Protein AF-T1BG98-F1 (afdb_monomer_lite)

Secondary structure (DSSP, 8-state):
-HHHHHTHHHHHHHHHHHHHHHHTS-GGG----HHHHHHHHHHHHHHHHHHHHHHHHSHHHHHHHTTBHHHHHHHHIIIIIIIIHHHHHHHHHHHHHHHSS----HHHHHHHHHHHHHHHHHHHHHHHHHHHTTPBTT-SS--

Structure (mmCIF, N/CA/C/O backbone):
data_AF-T1BG98-F1
#
_entry.id   AF-T1BG98-F1
#
loop_
_atom_site.group_PDB
_atom_site.id
_atom_site.type_symbol
_atom_site.label_atom_id
_atom_site.label_alt_id
_atom_site.label_comp_id
_atom_site.label_asym_id
_atom_site.label_entity_id
_atom_site.label_seq_id
_atom_site.pdbx_PDB_ins_code
_atom_site.Cartn_x
_atom_site.Cartn_y
_atom_site.Cartn_z
_atom_site.occupancy
_atom_site.B_iso_or_equiv
_atom_site.auth_seq_id
_atom_site.auth_comp_id
_atom_site.auth_asym_id
_atom_site.auth_atom_id
_atom_site.pdbx_PDB_model_num
ATOM 1 N N . MET A 1 1 ? 10.574 10.796 -18.479 1.00 76.06 1 MET A N 1
ATOM 2 C CA . MET A 1 1 ? 11.339 10.613 -17.226 1.00 76.06 1 MET A CA 1
ATOM 3 C C . MET A 1 1 ? 11.076 11.736 -16.226 1.00 76.06 1 MET A C 1
ATOM 5 O O . MET A 1 1 ? 10.362 11.478 -15.273 1.00 76.06 1 MET A O 1
ATOM 9 N N . ALA A 1 2 ? 11.561 12.970 -16.431 1.00 83.38 2 ALA A N 1
ATOM 10 C CA . ALA A 1 2 ? 11.506 14.032 -15.408 1.00 83.38 2 ALA A CA 1
ATOM 11 C C . ALA A 1 2 ? 10.103 14.315 -14.823 1.00 83.38 2 ALA A C 1
ATOM 13 O O . ALA A 1 2 ? 9.951 14.379 -13.607 1.00 83.38 2 ALA A O 1
ATOM 14 N N . LEU A 1 3 ? 9.071 14.410 -15.669 1.00 89.69 3 LEU A N 1
ATOM 15 C CA . LEU A 1 3 ? 7.693 14.651 -15.216 1.00 89.69 3 LEU A CA 1
ATOM 16 C C . LEU A 1 3 ? 7.127 13.499 -14.368 1.00 89.69 3 LEU A C 1
ATOM 18 O O . LEU A 1 3 ? 6.420 13.750 -13.399 1.00 89.69 3 LEU A O 1
ATOM 22 N N . SER A 1 4 ? 7.468 12.248 -14.686 1.00 89.00 4 SER A N 1
ATOM 23 C CA . SER A 1 4 ? 7.038 11.074 -13.914 1.00 89.00 4 SER A CA 1
ATOM 24 C C . SER A 1 4 ? 7.667 11.065 -12.517 1.00 89.00 4 SER A C 1
ATOM 26 O O . SER A 1 4 ? 6.983 10.795 -11.536 1.00 89.00 4 SER A O 1
ATOM 28 N N . PHE A 1 5 ? 8.948 11.434 -12.408 1.00 91.50 5 PHE A N 1
ATOM 29 C CA . PHE A 1 5 ? 9.628 11.559 -11.114 1.00 91.50 5 PHE A CA 1
ATOM 30 C C . PHE A 1 5 ? 9.133 12.751 -10.292 1.00 91.50 5 PHE A C 1
ATOM 32 O O . PHE A 1 5 ? 9.134 12.681 -9.067 1.00 91.50 5 PHE A O 1
ATOM 39 N N . ALA A 1 6 ? 8.664 13.824 -10.936 1.00 92.12 6 ALA A N 1
ATOM 40 C CA . ALA A 1 6 ? 8.143 14.993 -10.231 1.00 92.12 6 ALA A CA 1
ATOM 41 C C . ALA A 1 6 ? 6.943 14.657 -9.326 1.00 92.12 6 ALA A C 1
ATOM 43 O O . ALA A 1 6 ? 6.782 15.282 -8.282 1.00 92.12 6 ALA A O 1
ATOM 44 N N . VAL A 1 7 ? 6.148 13.635 -9.672 1.00 91.38 7 VAL A N 1
ATOM 45 C CA . VAL A 1 7 ? 4.999 13.168 -8.871 1.00 91.38 7 VAL A CA 1
ATOM 46 C C . VAL A 1 7 ? 5.432 12.562 -7.529 1.00 91.38 7 VAL A C 1
ATOM 48 O O . VAL A 1 7 ? 4.680 12.608 -6.558 1.00 91.38 7 VAL A O 1
ATOM 51 N N . VAL A 1 8 ? 6.665 12.061 -7.423 1.00 91.25 8 VAL A N 1
ATOM 52 C CA . VAL A 1 8 ? 7.181 11.439 -6.193 1.00 91.25 8 VAL A CA 1
ATOM 53 C C . VAL A 1 8 ? 7.242 12.445 -5.043 1.00 91.25 8 VAL A C 1
ATOM 55 O O . VAL A 1 8 ? 6.962 12.088 -3.903 1.00 91.25 8 VAL A O 1
ATOM 58 N N . VAL A 1 9 ? 7.560 13.711 -5.332 1.00 91.88 9 VAL A N 1
ATOM 59 C CA . VAL A 1 9 ? 7.706 14.766 -4.317 1.00 91.88 9 VAL A CA 1
ATOM 60 C C . VAL A 1 9 ? 6.395 15.034 -3.556 1.00 91.88 9 VAL A C 1
ATOM 62 O O . VAL A 1 9 ? 6.392 14.870 -2.335 1.00 91.88 9 VAL A O 1
ATOM 65 N N . PRO A 1 10 ? 5.265 15.396 -4.202 1.00 93.56 10 PRO A N 1
ATOM 66 C CA . PRO A 1 10 ? 4.004 15.618 -3.490 1.00 93.56 10 PRO A CA 1
ATOM 67 C C . PRO A 1 10 ? 3.468 14.347 -2.815 1.00 93.56 10 PRO A C 1
ATOM 69 O O . PRO A 1 10 ? 2.905 14.423 -1.718 1.00 93.56 10 PRO A O 1
ATOM 72 N N . SER A 1 11 ? 3.678 13.169 -3.413 1.00 91.31 11 SER A N 1
ATOM 73 C CA . SER A 1 11 ? 3.306 11.897 -2.787 1.00 91.31 11 SER A CA 1
ATOM 74 C C . SER A 1 11 ? 4.094 11.647 -1.499 1.00 91.31 11 SER A C 1
ATOM 76 O O . SER A 1 11 ? 3.497 11.323 -0.473 1.00 91.31 11 SER A O 1
ATOM 78 N N . ALA A 1 12 ? 5.412 11.865 -1.515 1.00 91.12 12 ALA A N 1
ATOM 79 C CA . ALA A 1 12 ? 6.260 11.728 -0.336 1.00 91.12 12 ALA A CA 1
ATOM 80 C C . ALA A 1 12 ? 5.856 12.713 0.767 1.00 91.12 12 ALA A C 1
ATOM 82 O O . ALA A 1 12 ? 5.718 12.305 1.918 1.00 91.12 12 ALA A O 1
ATOM 83 N N . ILE A 1 13 ? 5.593 13.980 0.420 1.00 94.50 13 ILE A N 1
ATOM 84 C CA . ILE A 1 13 ? 5.103 14.984 1.378 1.00 94.50 13 ILE A CA 1
ATOM 85 C C . ILE A 1 13 ? 3.838 14.477 2.075 1.00 94.50 13 ILE A C 1
ATOM 87 O O . ILE A 1 13 ? 3.774 14.497 3.298 1.00 94.50 13 ILE A O 1
ATOM 91 N N . THR A 1 14 ? 2.873 13.946 1.320 1.00 91.44 14 THR A N 1
ATOM 92 C CA . THR A 1 14 ? 1.622 13.412 1.882 1.00 91.44 14 THR A CA 1
ATOM 93 C C . THR A 1 14 ? 1.878 12.263 2.864 1.00 91.44 14 THR A C 1
ATOM 95 O O . THR A 1 14 ? 1.337 12.260 3.971 1.00 91.44 14 THR A O 1
ATOM 98 N N . VAL A 1 15 ? 2.738 11.308 2.495 1.00 91.31 15 VAL A N 1
ATOM 99 C CA . VAL A 1 15 ? 3.107 10.171 3.356 1.00 91.31 15 VAL A CA 1
ATOM 100 C C . VAL A 1 15 ? 3.793 10.647 4.640 1.00 91.31 15 VAL A C 1
ATOM 102 O O . VAL A 1 15 ? 3.426 10.208 5.732 1.00 91.31 15 VAL A O 1
ATOM 105 N N . PHE A 1 16 ? 4.748 11.575 4.540 1.00 91.56 16 PHE A N 1
ATOM 106 C CA . PHE A 1 16 ? 5.448 12.115 5.706 1.00 91.56 16 PHE A CA 1
ATOM 107 C C . PHE A 1 16 ? 4.536 12.956 6.599 1.00 91.56 16 PHE A C 1
ATOM 109 O O . PHE A 1 16 ? 4.631 12.849 7.821 1.00 91.56 16 PHE A O 1
ATOM 116 N N . SER A 1 17 ? 3.629 13.748 6.026 1.00 92.62 17 SER A N 1
ATOM 117 C CA . SER A 1 17 ? 2.626 14.498 6.785 1.00 92.62 17 SER A CA 1
ATOM 118 C C . SER A 1 17 ? 1.744 13.567 7.616 1.00 92.62 17 SER A C 1
ATOM 120 O O . SER A 1 17 ? 1.612 13.780 8.819 1.00 92.62 17 SER A O 1
ATOM 122 N N . LEU A 1 18 ? 1.219 12.495 7.014 1.00 89.31 18 LEU A N 1
ATOM 123 C CA . LEU A 1 18 ? 0.409 11.498 7.722 1.00 89.31 18 LEU A CA 1
ATOM 124 C C . LEU A 1 18 ? 1.206 10.776 8.816 1.00 89.31 18 LEU A C 1
ATOM 126 O O . LEU A 1 18 ? 0.711 10.590 9.928 1.00 89.31 18 LEU A O 1
ATOM 130 N N . TRP A 1 19 ? 2.461 10.416 8.539 1.00 88.44 19 TRP A N 1
ATOM 131 C CA . TRP A 1 19 ? 3.335 9.810 9.542 1.00 88.44 19 TRP A CA 1
ATOM 132 C C . TRP A 1 19 ? 3.598 10.743 10.730 1.00 88.44 19 TRP A C 1
ATOM 134 O O . TRP A 1 19 ? 3.534 10.308 11.880 1.00 88.44 19 TRP A O 1
ATOM 144 N N . MET A 1 20 ? 3.846 12.032 10.478 1.00 89.94 20 MET A N 1
ATOM 145 C CA . MET A 1 20 ? 4.039 13.026 11.537 1.00 89.94 20 MET A CA 1
ATOM 146 C C . MET A 1 20 ? 2.793 13.187 12.411 1.00 89.94 20 MET A C 1
ATOM 148 O O . MET A 1 20 ? 2.933 13.302 13.628 1.00 89.94 20 MET A O 1
ATOM 152 N N . THR A 1 21 ? 1.591 13.132 11.829 1.00 87.69 21 THR A N 1
ATOM 153 C CA . THR A 1 21 ? 0.334 13.140 12.595 1.00 87.69 21 THR A CA 1
ATOM 154 C C . THR A 1 21 ? 0.244 11.948 13.549 1.00 87.69 21 THR A C 1
ATOM 156 O O . THR A 1 21 ? -0.170 12.108 14.694 1.00 87.69 21 THR A O 1
ATOM 159 N N . LEU A 1 22 ? 0.674 10.762 13.110 1.00 85.81 22 LEU A N 1
ATOM 160 C CA . LEU A 1 22 ? 0.625 9.541 13.918 1.00 85.81 22 LEU A CA 1
ATOM 161 C C . LEU A 1 22 ? 1.729 9.472 14.984 1.00 85.81 22 LEU A C 1
ATOM 163 O O . LEU A 1 22 ? 1.496 8.947 16.069 1.00 85.81 22 LEU A O 1
ATOM 167 N N . LYS A 1 23 ? 2.919 10.023 14.713 1.00 84.38 23 LYS A N 1
ATOM 168 C CA . LYS A 1 23 ? 4.094 9.948 15.605 1.00 84.38 23 LYS A CA 1
ATOM 169 C C . LYS A 1 23 ? 3.852 10.550 16.997 1.00 84.38 23 LYS A C 1
ATOM 171 O O . LYS A 1 23 ? 4.491 10.132 17.959 1.00 84.38 23 LYS A O 1
ATOM 176 N N . GLY A 1 24 ? 2.960 11.534 17.104 1.00 78.94 24 GLY A N 1
ATOM 177 C CA . GLY A 1 24 ? 2.610 12.186 18.369 1.00 78.94 24 GLY A CA 1
ATOM 178 C C . GLY A 1 24 ? 1.537 11.465 19.188 1.00 78.94 24 GLY A C 1
ATOM 179 O O . GLY A 1 24 ? 1.286 11.870 20.321 1.00 78.94 24 GLY A O 1
ATOM 180 N N . VAL A 1 25 ? 0.895 10.424 18.645 1.00 83.38 25 VAL A N 1
ATOM 181 C CA . VAL A 1 25 ? -0.208 9.726 19.317 1.00 83.38 25 VAL A CA 1
ATOM 182 C C . VAL A 1 25 ? 0.359 8.708 20.316 1.00 83.38 25 VAL A C 1
ATOM 184 O O . VAL A 1 25 ? 1.065 7.781 19.914 1.00 83.38 25 VAL A O 1
ATOM 187 N N . PRO A 1 26 ? 0.059 8.825 21.624 1.00 81.44 26 PRO A N 1
ATOM 188 C CA . PRO A 1 26 ? 0.454 7.826 22.608 1.00 81.44 26 PRO A CA 1
ATOM 189 C C . PRO A 1 26 ? -0.124 6.452 22.252 1.00 81.44 26 PRO A C 1
ATOM 191 O O . PRO A 1 26 ? -1.324 6.330 22.017 1.00 81.44 26 PRO A O 1
ATOM 194 N N . ALA A 1 27 ? 0.687 5.392 22.316 1.00 76.75 27 ALA A N 1
ATOM 195 C CA . ALA A 1 27 ? 0.253 4.031 21.969 1.00 76.75 27 ALA A CA 1
ATOM 196 C C . ALA A 1 27 ? -0.979 3.549 22.763 1.00 76.75 27 ALA A C 1
ATOM 198 O O . ALA A 1 27 ? -1.772 2.759 22.265 1.00 76.75 27 ALA A O 1
ATOM 199 N N . ARG A 1 28 ? -1.180 4.065 23.984 1.00 75.75 28 ARG A N 1
ATOM 200 C CA . ARG A 1 28 ? -2.354 3.777 24.827 1.00 75.75 28 ARG A CA 1
ATOM 201 C C . ARG A 1 28 ? -3.667 4.344 24.263 1.00 75.75 28 ARG A C 1
ATOM 203 O O . ARG A 1 28 ? -4.726 3.835 24.602 1.00 75.75 28 ARG A O 1
ATOM 210 N N . GLN A 1 29 ? -3.605 5.400 23.454 1.00 79.56 29 GLN A N 1
ATOM 211 C CA . GLN A 1 29 ? -4.771 6.022 22.814 1.00 79.56 29 GLN A CA 1
ATOM 212 C C . GLN A 1 29 ? -5.103 5.384 21.457 1.00 79.56 29 GLN A C 1
ATOM 214 O O . GLN A 1 29 ? -6.112 5.732 20.851 1.00 79.56 29 GLN A O 1
ATOM 219 N N . TRP A 1 30 ? -4.264 4.465 20.968 1.00 83.75 30 TRP A N 1
ATOM 220 C CA . TRP A 1 30 ? -4.485 3.794 19.697 1.00 83.75 30 TRP A CA 1
ATOM 221 C C . TRP A 1 30 ? -5.366 2.557 19.871 1.00 83.75 30 TRP A C 1
ATOM 223 O O . TRP A 1 30 ? -4.976 1.573 20.502 1.00 83.75 30 TRP A O 1
ATOM 233 N N . GLU A 1 31 ? -6.549 2.585 19.267 1.00 85.94 31 GLU A N 1
ATOM 234 C CA . GLU A 1 31 ? -7.458 1.444 19.258 1.00 85.94 31 GLU A CA 1
ATOM 235 C C . GLU A 1 31 ? -7.242 0.577 18.018 1.00 85.94 31 GLU A C 1
ATOM 237 O O . GLU A 1 31 ? -7.539 0.983 16.895 1.00 85.94 31 GLU A O 1
ATOM 242 N N . TRP A 1 32 ? -6.796 -0.664 18.228 1.00 88.50 32 TRP A N 1
ATOM 243 C CA . TRP A 1 32 ? -6.635 -1.665 17.168 1.00 88.50 32 TRP A CA 1
ATOM 244 C C . TRP A 1 32 ? -7.977 -2.279 16.743 1.00 88.50 32 TRP A C 1
ATOM 246 O O . TRP A 1 32 ? -8.292 -3.442 17.021 1.00 88.50 32 TRP A O 1
ATOM 256 N N . ASN A 1 33 ? -8.782 -1.469 16.061 1.00 90.12 33 ASN A N 1
ATOM 257 C CA . ASN A 1 33 ? -10.025 -1.868 15.409 1.00 90.12 33 ASN A CA 1
ATOM 258 C C . ASN A 1 33 ? -9.816 -2.109 13.897 1.00 90.12 33 ASN A C 1
ATOM 260 O O . ASN A 1 33 ? -8.747 -1.839 13.348 1.00 90.12 33 ASN A O 1
ATOM 264 N N . ALA A 1 34 ? -10.837 -2.619 13.206 1.00 92.00 34 ALA A N 1
ATOM 265 C CA . ALA A 1 34 ? -10.751 -2.933 11.776 1.00 92.00 34 ALA A CA 1
ATOM 266 C C . ALA A 1 34 ? -10.338 -1.729 10.913 1.00 92.00 34 ALA A C 1
ATOM 268 O O . ALA A 1 34 ? -9.492 -1.875 10.034 1.00 92.00 34 ALA A O 1
ATOM 269 N N . ALA A 1 35 ? -10.876 -0.538 11.195 1.00 93.50 35 ALA A N 1
ATOM 270 C CA . ALA A 1 35 ? -10.537 0.674 10.456 1.00 93.50 35 ALA A CA 1
ATOM 271 C C . ALA A 1 35 ? -9.047 1.021 10.593 1.00 93.50 35 ALA A C 1
ATOM 273 O O . ALA A 1 35 ? -8.377 1.247 9.589 1.00 93.50 35 ALA A O 1
ATOM 274 N N . SER A 1 36 ? -8.507 0.980 11.816 1.00 92.88 36 SER A N 1
ATOM 275 C CA . SER A 1 36 ? -7.083 1.238 12.068 1.00 92.88 36 SER A CA 1
ATOM 276 C C . SER A 1 36 ? -6.166 0.216 11.380 1.00 92.88 36 SER A C 1
ATOM 278 O O . SER A 1 36 ? -5.154 0.593 10.795 1.00 92.88 36 SER A O 1
ATOM 280 N N . LEU A 1 37 ? -6.542 -1.070 11.378 1.00 95.00 37 LEU A N 1
ATOM 281 C CA . LEU A 1 37 ? -5.778 -2.139 10.732 1.00 95.00 37 LEU A CA 1
ATOM 282 C C . LEU A 1 37 ? -5.709 -1.941 9.214 1.00 95.00 37 LEU A C 1
ATOM 284 O O . LEU A 1 37 ? -4.626 -1.970 8.630 1.00 95.00 37 LEU A O 1
ATOM 288 N N . PHE A 1 38 ? -6.851 -1.678 8.577 1.00 96.44 38 PHE A N 1
ATOM 289 C CA . PHE A 1 38 ? -6.905 -1.395 7.144 1.00 96.44 38 PHE A CA 1
ATOM 290 C C . PHE A 1 38 ? -6.217 -0.074 6.773 1.00 96.44 38 PHE A C 1
ATOM 292 O O . PHE A 1 38 ? -5.605 0.005 5.709 1.00 96.44 38 PHE A O 1
ATOM 299 N N . ALA A 1 39 ? -6.248 0.938 7.646 1.00 94.81 39 ALA A N 1
ATOM 300 C CA . ALA A 1 39 ? -5.527 2.192 7.434 1.00 94.81 39 ALA A CA 1
ATOM 301 C C . ALA A 1 39 ? -4.005 1.980 7.449 1.00 94.81 39 ALA A C 1
ATOM 303 O O . ALA A 1 39 ? -3.303 2.508 6.589 1.00 94.81 39 ALA A O 1
ATOM 304 N N . VAL A 1 40 ? -3.492 1.163 8.375 1.00 94.06 40 VAL A N 1
ATOM 305 C CA . VAL A 1 40 ? -2.064 0.807 8.419 1.00 94.06 40 VAL A CA 1
ATOM 306 C C . VAL A 1 40 ? -1.662 -0.014 7.193 1.00 94.06 40 VAL A C 1
ATOM 308 O O . VAL A 1 40 ? -0.616 0.254 6.603 1.00 94.06 40 VAL A O 1
ATOM 311 N N . LEU A 1 41 ? -2.498 -0.966 6.764 1.00 95.75 41 LEU A N 1
ATOM 312 C CA . LEU A 1 41 ? -2.263 -1.719 5.527 1.00 95.75 41 LEU A CA 1
ATOM 313 C C . LEU A 1 41 ? -2.223 -0.795 4.304 1.00 95.75 41 LEU A C 1
ATOM 315 O O . LEU A 1 41 ? -1.285 -0.890 3.518 1.00 95.75 41 LEU A O 1
ATOM 319 N N . SER A 1 42 ? -3.182 0.132 4.197 1.00 96.06 42 SER A N 1
ATOM 320 C CA . SER A 1 42 ? -3.226 1.177 3.164 1.00 96.06 42 SER A CA 1
ATOM 321 C C . SER A 1 42 ? -1.945 1.995 3.129 1.00 96.06 42 SER A C 1
ATOM 323 O O . SER A 1 42 ? -1.320 2.147 2.079 1.00 96.06 42 SER A O 1
ATOM 325 N N . PHE A 1 43 ? -1.505 2.458 4.297 1.00 94.75 43 PHE A N 1
ATOM 326 C CA . PHE A 1 43 ? -0.289 3.242 4.429 1.00 94.75 43 PHE A CA 1
ATOM 327 C C . PHE A 1 43 ? 0.952 2.456 3.980 1.00 94.75 43 PHE A C 1
ATOM 329 O O . PHE A 1 43 ? 1.755 2.961 3.196 1.00 94.75 43 PHE A O 1
ATOM 336 N N . GLY A 1 44 ? 1.076 1.193 4.399 1.00 93.00 44 GLY A N 1
ATOM 337 C CA . GLY A 1 44 ? 2.148 0.301 3.952 1.00 93.00 44 GLY A CA 1
ATOM 338 C C . GLY A 1 44 ? 2.113 0.024 2.445 1.00 93.00 44 GLY A C 1
ATOM 339 O O . GLY A 1 44 ? 3.150 0.084 1.786 1.00 93.00 44 GLY A O 1
ATOM 340 N N . GLY A 1 45 ? 0.926 -0.217 1.881 1.00 94.06 45 GLY A N 1
ATOM 341 C CA . GLY A 1 45 ? 0.728 -0.453 0.450 1.00 94.06 45 GLY A CA 1
ATOM 342 C C . GLY A 1 45 ? 1.106 0.751 -0.413 1.00 94.06 45 GLY A C 1
ATOM 343 O O . GLY A 1 45 ? 1.805 0.593 -1.414 1.00 94.06 45 GLY A O 1
ATOM 344 N N . VAL A 1 46 ? 0.725 1.963 0.006 1.00 93.81 46 VAL A N 1
ATOM 345 C CA . VAL A 1 46 ? 1.103 3.213 -0.675 1.00 93.81 46 VAL A CA 1
ATOM 346 C C . VAL A 1 46 ? 2.611 3.448 -0.617 1.00 93.81 46 VAL A C 1
ATOM 348 O O . VAL A 1 46 ? 3.183 3.893 -1.608 1.00 93.81 46 VAL A O 1
ATOM 351 N N . ILE A 1 47 ? 3.278 3.115 0.491 1.00 93.62 47 ILE A N 1
ATOM 352 C CA . ILE A 1 47 ? 4.742 3.204 0.578 1.00 93.62 47 ILE A CA 1
ATOM 353 C C . ILE A 1 47 ? 5.396 2.197 -0.370 1.00 93.62 47 ILE A C 1
ATOM 355 O O . ILE A 1 47 ? 6.231 2.581 -1.183 1.00 93.62 47 ILE A O 1
ATOM 359 N N . PHE A 1 48 ? 5.009 0.922 -0.312 1.00 91.25 48 PHE A N 1
ATOM 360 C CA . PHE A 1 48 ? 5.621 -0.121 -1.139 1.00 91.25 48 PHE A CA 1
ATOM 361 C C . PHE A 1 48 ? 5.387 0.114 -2.641 1.00 91.25 48 PHE A C 1
ATOM 363 O O . PHE A 1 48 ? 6.319 0.086 -3.450 1.00 91.25 48 PHE A O 1
ATOM 370 N N . GLY A 1 49 ? 4.149 0.429 -3.026 1.00 91.62 49 GLY A N 1
ATOM 371 C CA . GLY A 1 49 ? 3.821 0.818 -4.396 1.00 91.62 49 GLY A CA 1
ATOM 372 C C . GLY A 1 49 ? 4.492 2.135 -4.806 1.00 91.62 49 GLY A C 1
ATOM 373 O O . GLY A 1 49 ? 4.969 2.272 -5.929 1.00 91.62 49 GLY A O 1
ATOM 374 N N . GLY A 1 50 ? 4.600 3.095 -3.887 1.00 91.62 50 GLY A N 1
ATOM 375 C CA . GLY A 1 50 ? 5.250 4.382 -4.125 1.00 91.62 50 GLY A CA 1
ATOM 376 C C . GLY A 1 50 ? 6.754 4.257 -4.367 1.00 91.62 50 GLY A C 1
ATOM 377 O O . GLY A 1 50 ? 7.289 4.977 -5.204 1.00 91.62 50 GLY A O 1
ATOM 378 N N . LEU A 1 51 ? 7.428 3.317 -3.700 1.00 91.38 51 LEU A N 1
ATOM 379 C CA . LEU A 1 51 ? 8.854 3.030 -3.896 1.00 91.38 51 LEU A CA 1
ATOM 380 C C . LEU A 1 51 ? 9.138 2.288 -5.211 1.00 91.38 51 LEU A C 1
ATOM 382 O O . LEU A 1 51 ? 10.168 2.533 -5.836 1.00 91.38 51 LEU A O 1
ATOM 386 N N . SER A 1 52 ? 8.225 1.425 -5.666 1.00 91.38 52 SER A N 1
ATOM 387 C CA . SER A 1 52 ? 8.345 0.753 -6.973 1.00 91.38 52 SER A CA 1
ATOM 388 C C . SER A 1 52 ? 8.024 1.673 -8.161 1.00 91.38 52 SER A C 1
ATOM 390 O O . SER A 1 52 ? 8.497 1.427 -9.268 1.00 91.38 52 SER A O 1
ATOM 392 N N . GLY A 1 53 ? 7.294 2.774 -7.945 1.00 88.50 53 GLY A N 1
ATOM 393 C CA . GLY A 1 53 ? 6.952 3.765 -8.976 1.00 88.50 53 GLY A CA 1
ATOM 394 C C . GLY A 1 53 ? 8.161 4.382 -9.697 1.00 88.50 53 GLY A C 1
ATOM 395 O O . GLY A 1 53 ? 8.227 4.324 -10.924 1.00 88.50 53 GLY A O 1
ATOM 396 N N . PRO A 1 54 ? 9.154 4.941 -8.981 1.00 92.25 54 PRO A N 1
ATOM 397 C CA . PRO A 1 54 ? 10.393 5.425 -9.580 1.00 92.25 54 PRO A CA 1
ATOM 398 C C . PRO A 1 54 ? 11.123 4.363 -10.402 1.00 92.25 54 PRO A C 1
ATOM 400 O O . PRO A 1 54 ? 11.652 4.689 -11.459 1.00 92.25 54 PRO A O 1
ATOM 403 N N . VAL A 1 55 ? 11.121 3.105 -9.948 1.00 92.06 55 VAL A N 1
ATOM 404 C CA . VAL A 1 55 ? 11.773 1.991 -10.650 1.00 92.06 55 VAL A CA 1
ATOM 405 C C . VAL A 1 55 ? 11.133 1.799 -12.025 1.00 92.06 55 VAL A C 1
ATOM 407 O O . VAL A 1 55 ? 11.830 1.896 -13.033 1.00 92.06 55 VAL A O 1
ATOM 410 N N . VAL A 1 56 ? 9.803 1.666 -12.096 1.00 91.38 56 VAL A N 1
ATOM 411 C CA . VAL A 1 56 ? 9.090 1.550 -13.385 1.00 91.38 56 VAL A CA 1
ATOM 412 C C . VAL A 1 56 ? 9.112 2.840 -14.216 1.00 91.38 56 VAL A C 1
ATOM 414 O O . VAL A 1 56 ? 8.935 2.790 -15.426 1.00 91.38 56 VAL A O 1
ATOM 417 N N . ALA A 1 57 ? 9.355 4.004 -13.604 1.00 91.75 57 ALA A N 1
ATOM 418 C CA . ALA A 1 57 ? 9.493 5.276 -14.317 1.00 91.75 57 ALA A CA 1
ATOM 419 C C . ALA A 1 57 ? 10.873 5.467 -14.981 1.00 91.75 57 ALA A C 1
ATOM 421 O O . ALA A 1 57 ? 11.041 6.378 -15.805 1.00 91.75 57 ALA A O 1
ATOM 422 N N . THR A 1 58 ? 11.873 4.648 -14.629 1.00 93.62 58 THR A N 1
ATOM 423 C CA . THR A 1 58 ? 13.184 4.672 -15.290 1.00 93.62 58 THR A CA 1
ATOM 424 C C . THR A 1 58 ? 13.121 3.970 -16.645 1.00 93.62 58 THR A C 1
ATOM 426 O O . THR A 1 58 ? 12.726 2.813 -16.744 1.00 93.62 58 THR A O 1
ATOM 429 N N . VAL A 1 59 ? 13.558 4.658 -17.706 1.00 93.12 59 VAL A N 1
ATOM 430 C CA . VAL A 1 59 ? 13.498 4.128 -19.083 1.00 93.12 59 VAL A CA 1
ATOM 431 C C . VAL A 1 59 ? 14.244 2.798 -19.253 1.00 93.12 59 VAL A C 1
ATOM 433 O O . VAL A 1 59 ? 13.662 1.895 -19.847 1.00 93.12 59 VAL A O 1
ATOM 436 N N . PRO A 1 60 ? 15.481 2.613 -18.744 1.00 91.81 60 PRO A N 1
ATOM 437 C CA . PRO A 1 60 ? 16.182 1.339 -18.912 1.00 91.81 60 PRO A CA 1
ATOM 438 C C . PRO A 1 60 ? 15.438 0.162 -18.273 1.00 91.81 60 PRO A C 1
ATOM 440 O O . PRO A 1 60 ? 15.408 -0.928 -18.837 1.00 91.81 60 PRO A O 1
ATOM 443 N N . TRP A 1 61 ? 14.811 0.392 -17.117 1.00 91.94 61 TRP A N 1
ATOM 444 C CA . TRP A 1 61 ? 14.038 -0.635 -16.432 1.00 91.94 61 TRP A CA 1
ATOM 445 C C . TRP A 1 61 ? 12.730 -0.932 -17.157 1.00 91.94 61 TRP A C 1
ATOM 447 O O . TRP A 1 61 ? 12.407 -2.103 -17.369 1.00 91.94 61 TRP A O 1
ATOM 457 N N . ASP A 1 62 ? 12.011 0.110 -17.588 1.00 93.19 62 ASP A N 1
ATOM 458 C CA . ASP A 1 62 ? 10.768 -0.038 -18.344 1.00 93.19 62 ASP A CA 1
ATOM 459 C C . ASP A 1 62 ? 11.019 -0.842 -19.618 1.00 93.19 62 ASP A C 1
ATOM 461 O O . ASP A 1 62 ? 10.344 -1.832 -19.821 1.00 93.19 62 ASP A O 1
ATOM 465 N N . VAL A 1 63 ? 12.071 -0.569 -20.397 1.00 93.25 63 VAL A N 1
ATOM 466 C CA . VAL A 1 63 ? 12.386 -1.368 -21.603 1.00 93.25 63 VAL A CA 1
ATOM 467 C C . VAL A 1 63 ? 12.485 -2.875 -21.313 1.00 93.25 63 VAL A C 1
ATOM 469 O O . VAL A 1 63 ? 12.040 -3.680 -22.128 1.00 93.25 63 VAL A O 1
ATOM 472 N N . SER A 1 64 ? 13.033 -3.265 -20.159 1.00 90.56 64 SER A N 1
ATOM 473 C CA . SER A 1 64 ? 13.196 -4.678 -19.782 1.00 90.56 64 SER A CA 1
ATOM 474 C C . SER A 1 64 ? 11.954 -5.320 -19.157 1.00 90.56 64 SER A C 1
ATOM 476 O O . SER A 1 64 ? 11.744 -6.522 -19.294 1.00 90.56 64 SER A O 1
ATOM 478 N N . THR A 1 65 ? 11.127 -4.532 -18.468 1.00 93.12 65 THR A N 1
ATOM 479 C CA . THR A 1 65 ? 9.981 -5.026 -17.684 1.00 93.12 65 THR A CA 1
ATOM 480 C C . THR A 1 65 ? 8.635 -4.614 -18.271 1.00 93.12 65 THR A C 1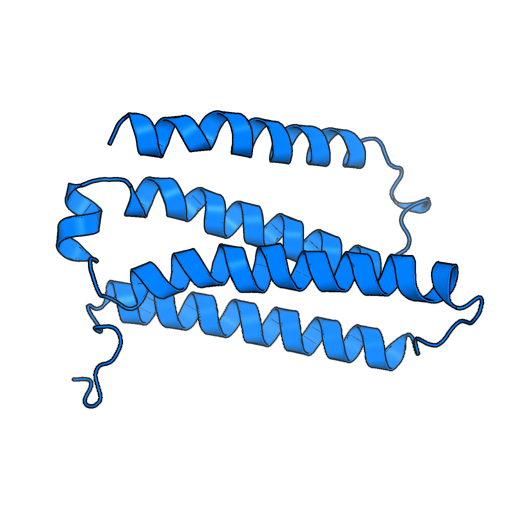
ATOM 482 O O . THR A 1 65 ? 7.578 -4.979 -17.745 1.00 93.12 65 THR A O 1
ATOM 485 N N . HIS A 1 66 ? 8.644 -3.889 -19.391 1.00 93.81 66 HIS A N 1
ATOM 486 C CA . HIS A 1 66 ? 7.434 -3.440 -20.049 1.00 93.81 66 HIS A CA 1
ATOM 487 C C . HIS A 1 66 ? 6.569 -4.642 -20.406 1.00 93.81 66 HIS A C 1
ATOM 489 O O . HIS A 1 66 ? 7.049 -5.660 -20.903 1.00 93.81 66 HIS A O 1
ATOM 495 N N . ASN A 1 67 ? 5.261 -4.513 -20.183 1.00 93.38 67 ASN A N 1
ATOM 496 C CA . ASN A 1 67 ? 4.294 -5.573 -20.471 1.00 93.38 67 ASN A CA 1
ATOM 497 C C . ASN A 1 67 ? 4.519 -6.881 -19.671 1.00 93.38 67 ASN A C 1
ATOM 499 O O . ASN A 1 67 ? 3.834 -7.867 -19.945 1.00 93.38 67 ASN A O 1
ATOM 503 N N . SER A 1 68 ? 5.397 -6.902 -18.662 1.00 94.88 68 SER A N 1
ATOM 504 C CA . SER A 1 68 ? 5.557 -8.042 -17.754 1.00 94.88 68 SER A CA 1
ATOM 505 C C . SER A 1 68 ? 4.621 -7.953 -16.542 1.00 94.88 68 SER A C 1
ATOM 507 O O . SER A 1 68 ? 3.952 -6.936 -16.308 1.00 94.88 68 SER A O 1
ATOM 509 N N . LEU A 1 69 ? 4.558 -9.029 -15.752 1.00 95.25 69 LEU A N 1
ATOM 510 C CA . LEU A 1 69 ? 3.848 -9.035 -14.469 1.00 95.25 69 LEU A CA 1
ATOM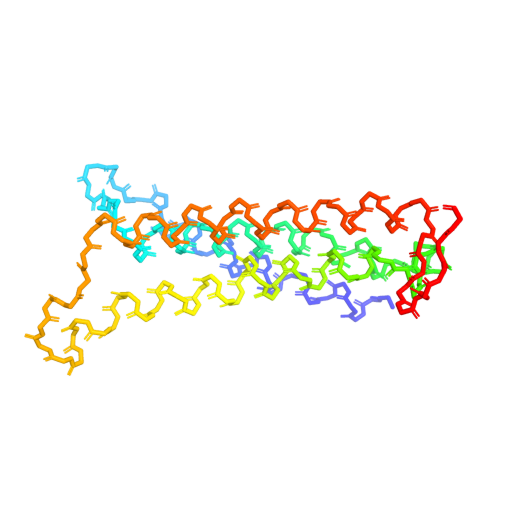 511 C C . LEU A 1 69 ? 4.449 -8.055 -13.443 1.00 95.25 69 LEU A C 1
ATOM 513 O O . LEU A 1 69 ? 3.769 -7.705 -12.483 1.00 95.25 69 LEU A O 1
ATOM 517 N N . PHE A 1 70 ? 5.646 -7.513 -13.684 1.00 94.31 70 PHE A N 1
ATOM 518 C CA . PHE A 1 70 ? 6.280 -6.518 -12.816 1.00 94.31 70 PHE A CA 1
ATOM 519 C C . PHE A 1 70 ? 5.489 -5.203 -12.807 1.00 94.31 70 PHE A C 1
ATOM 521 O O . PHE A 1 70 ? 5.272 -4.581 -11.773 1.00 94.31 70 PHE A O 1
ATOM 528 N N . ILE A 1 71 ? 4.938 -4.802 -13.957 1.00 94.81 71 ILE A N 1
ATOM 529 C CA . ILE A 1 71 ? 4.048 -3.634 -14.014 1.00 94.81 71 ILE A CA 1
ATOM 530 C C . ILE A 1 71 ? 2.752 -3.898 -13.228 1.00 94.81 71 ILE A C 1
ATOM 532 O O . ILE A 1 71 ? 2.190 -2.987 -12.615 1.00 94.81 71 ILE A O 1
ATOM 536 N N . LEU A 1 72 ? 2.278 -5.151 -13.215 1.00 94.56 72 LEU A N 1
ATOM 537 C CA . LEU A 1 72 ? 1.113 -5.543 -12.423 1.00 94.56 72 LEU A CA 1
ATOM 538 C C . LEU A 1 72 ? 1.419 -5.530 -10.923 1.00 94.56 72 LEU A C 1
ATOM 540 O O . LEU A 1 72 ? 0.526 -5.137 -10.173 1.00 94.56 72 LEU A O 1
ATOM 544 N N . SER A 1 73 ? 2.622 -5.915 -10.485 1.00 95.31 73 SER A N 1
ATOM 545 C CA . SER A 1 73 ? 2.998 -5.865 -9.064 1.00 95.31 73 SER A CA 1
ATOM 546 C C . SER A 1 73 ? 2.944 -4.429 -8.542 1.00 95.31 73 SER A C 1
ATOM 548 O O . SER A 1 73 ? 2.225 -4.163 -7.576 1.00 95.31 73 SER A O 1
ATOM 550 N N . HIS A 1 74 ? 3.583 -3.488 -9.246 1.00 94.38 74 HIS A N 1
ATOM 551 C CA . HIS A 1 74 ? 3.555 -2.063 -8.909 1.00 94.38 74 HIS A CA 1
ATOM 552 C C . HIS A 1 74 ? 2.119 -1.518 -8.832 1.00 94.38 74 HIS A C 1
ATOM 554 O O . HIS A 1 74 ? 1.720 -0.916 -7.831 1.00 94.38 74 HIS A O 1
ATOM 560 N N . PHE A 1 75 ? 1.311 -1.765 -9.868 1.00 94.94 75 PHE A N 1
ATOM 561 C CA . PHE A 1 75 ? -0.056 -1.249 -9.924 1.00 94.94 75 PHE A CA 1
ATOM 562 C C . PHE A 1 75 ? -0.946 -1.826 -8.813 1.00 94.94 75 PHE A C 1
ATOM 564 O O . PHE A 1 75 ? -1.649 -1.078 -8.132 1.00 94.94 75 PHE A O 1
ATOM 571 N N . HIS A 1 76 ? -0.903 -3.140 -8.580 1.00 94.88 76 HIS A N 1
ATOM 572 C CA . HIS A 1 76 ? -1.736 -3.773 -7.554 1.00 94.88 76 HIS A CA 1
ATOM 573 C C . HIS A 1 76 ? -1.257 -3.466 -6.132 1.00 94.88 76 HIS A C 1
ATOM 575 O O . HIS A 1 76 ? -2.090 -3.429 -5.226 1.00 94.88 76 HIS A O 1
ATOM 581 N N . ALA A 1 77 ? 0.028 -3.160 -5.924 1.00 95.19 77 ALA A N 1
ATOM 582 C CA . ALA A 1 77 ? 0.503 -2.632 -4.648 1.00 95.19 77 ALA A CA 1
ATOM 583 C C . ALA A 1 77 ? -0.199 -1.308 -4.293 1.00 95.19 77 ALA A C 1
ATOM 585 O O . ALA A 1 77 ? -0.708 -1.157 -3.185 1.00 95.19 77 ALA A O 1
ATOM 586 N N . ILE A 1 78 ? -0.316 -0.377 -5.246 1.00 95.44 78 ILE A N 1
ATOM 587 C CA . ILE A 1 78 ? -1.046 0.881 -5.024 1.00 95.44 78 ILE A CA 1
ATOM 588 C C . ILE A 1 78 ? -2.555 0.643 -4.917 1.00 95.44 78 ILE A C 1
ATOM 590 O O . ILE A 1 78 ? -3.205 1.186 -4.026 1.00 95.44 78 ILE A O 1
ATOM 594 N N . VAL A 1 79 ? -3.139 -0.153 -5.813 1.00 95.50 79 VAL A N 1
ATOM 595 C CA . VAL A 1 79 ? -4.600 -0.281 -5.899 1.00 95.50 79 VAL A CA 1
ATOM 596 C C . VAL A 1 79 ? -5.168 -1.172 -4.802 1.00 95.50 79 VAL A C 1
ATOM 598 O O . VAL A 1 79 ? -6.057 -0.732 -4.082 1.00 95.50 79 VAL A O 1
ATOM 601 N N . ILE A 1 80 ? -4.681 -2.404 -4.649 1.00 94.75 80 ILE A N 1
ATOM 602 C CA . ILE A 1 80 ? -5.236 -3.350 -3.671 1.00 94.75 80 ILE A CA 1
ATOM 603 C C . ILE A 1 80 ? -4.776 -2.966 -2.269 1.00 94.75 80 ILE A C 1
ATOM 605 O O . ILE A 1 80 ? -5.598 -2.723 -1.383 1.00 94.75 80 ILE A O 1
ATOM 609 N N . LEU A 1 81 ? -3.458 -2.904 -2.069 1.00 95.56 81 LEU A N 1
ATOM 610 C CA . LEU A 1 81 ? -2.908 -2.678 -0.737 1.00 95.56 81 LEU A CA 1
ATOM 611 C C . LEU A 1 81 ? -3.022 -1.223 -0.304 1.00 95.56 81 LEU A C 1
ATOM 613 O O . LEU A 1 81 ? -3.063 -1.004 0.892 1.00 95.56 81 LEU A O 1
ATOM 617 N N . GLY A 1 82 ? -3.100 -0.258 -1.226 1.00 95.38 82 GLY A N 1
ATOM 618 C CA . GLY A 1 82 ? -3.277 1.164 -0.921 1.00 95.38 82 GLY A CA 1
ATOM 619 C C . GLY A 1 82 ? -4.741 1.614 -0.951 1.00 95.38 82 GLY A C 1
ATOM 620 O O . GLY A 1 82 ? -5.348 1.842 0.096 1.00 95.38 82 GLY A O 1
ATOM 621 N N . ILE A 1 83 ? -5.315 1.760 -2.149 1.00 95.94 83 ILE A N 1
ATOM 622 C CA . ILE A 1 83 ? -6.632 2.386 -2.375 1.00 95.94 83 ILE A CA 1
ATOM 623 C C . ILE A 1 83 ? -7.774 1.538 -1.809 1.00 95.94 83 ILE A C 1
ATOM 625 O O . ILE A 1 83 ? -8.604 2.053 -1.065 1.00 95.94 83 ILE A O 1
ATOM 629 N N . VAL A 1 84 ? -7.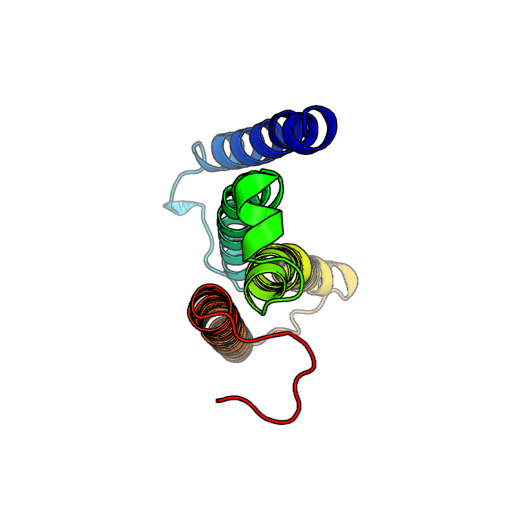830 0.245 -2.132 1.00 97.00 84 VAL A N 1
ATOM 630 C CA . VAL A 1 84 ? -8.908 -0.652 -1.686 1.00 97.00 84 VAL A CA 1
ATOM 631 C C . VAL A 1 84 ? -8.843 -0.855 -0.174 1.00 97.00 84 VAL A C 1
ATOM 633 O O . VAL A 1 84 ? -9.863 -0.714 0.498 1.00 97.00 84 VAL A O 1
ATOM 636 N N . ALA A 1 85 ? -7.653 -1.093 0.387 1.00 96.88 85 ALA A N 1
ATOM 637 C CA . ALA A 1 85 ? -7.472 -1.157 1.837 1.00 96.88 85 ALA A CA 1
ATOM 638 C C . ALA A 1 85 ? -7.896 0.151 2.531 1.00 96.88 85 ALA A C 1
ATOM 640 O O . ALA A 1 85 ? -8.620 0.113 3.524 1.00 96.88 85 ALA A O 1
ATOM 641 N N . GLY A 1 86 ? -7.520 1.311 1.984 1.00 96.38 86 GLY A N 1
ATOM 642 C CA . GLY A 1 86 ? -7.943 2.616 2.502 1.00 96.38 86 GLY A CA 1
ATOM 643 C C . GLY A 1 86 ? -9.457 2.822 2.401 1.00 96.38 86 GLY A C 1
ATOM 644 O O . GLY A 1 86 ? -10.084 3.320 3.335 1.00 96.38 86 GLY A O 1
ATOM 645 N N . GLY A 1 87 ? -10.068 2.354 1.311 1.00 96.81 87 GLY A N 1
ATOM 646 C CA . GLY A 1 87 ? -11.517 2.318 1.135 1.00 96.81 87 GLY A CA 1
ATOM 647 C C . GLY A 1 87 ? -12.209 1.464 2.197 1.00 96.81 87 GLY A C 1
ATOM 648 O O . GLY A 1 87 ? -13.196 1.899 2.786 1.00 96.81 87 GLY A O 1
ATOM 649 N N . PHE A 1 88 ? -11.668 0.288 2.524 1.00 95.75 88 PHE A N 1
ATOM 650 C CA . PHE A 1 88 ? -12.183 -0.522 3.629 1.00 95.75 88 PHE A CA 1
ATOM 651 C C . PHE A 1 88 ? -12.017 0.168 4.981 1.00 95.75 88 PHE A C 1
ATOM 653 O O . PHE A 1 88 ? -12.955 0.147 5.775 1.00 95.75 88 PHE A O 1
ATOM 660 N N . ALA A 1 89 ? -10.882 0.824 5.239 1.00 95.38 89 ALA A N 1
ATOM 661 C CA . ALA A 1 89 ? -10.689 1.607 6.4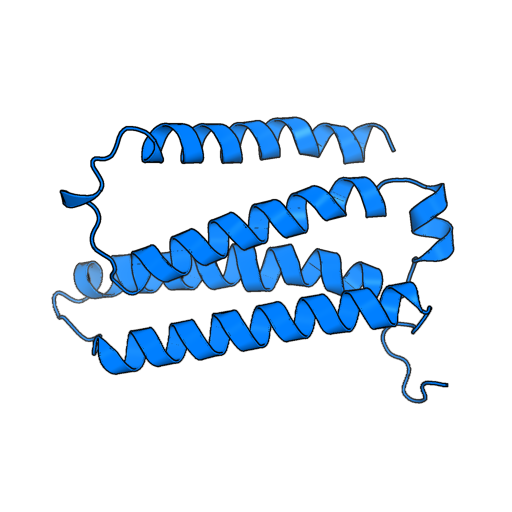59 1.00 95.38 89 ALA A CA 1
ATOM 662 C C . ALA A 1 89 ? -11.765 2.694 6.607 1.00 95.38 89 ALA A C 1
ATOM 664 O O . ALA A 1 89 ? -12.393 2.811 7.661 1.00 95.38 89 ALA A O 1
ATOM 665 N N . PHE A 1 90 ? -12.027 3.432 5.524 1.00 94.81 90 PHE A N 1
ATOM 666 C CA . PHE A 1 90 ? -13.079 4.442 5.462 1.00 94.81 90 PHE A CA 1
ATOM 667 C C . PHE A 1 90 ? -14.463 3.842 5.725 1.00 94.81 90 PHE A C 1
ATOM 669 O O . PHE A 1 90 ? -15.202 4.357 6.561 1.00 94.81 90 PHE A O 1
ATOM 676 N N . LEU A 1 91 ? -14.807 2.729 5.071 1.00 93.44 91 LEU A N 1
ATOM 677 C CA . LEU A 1 91 ? -16.096 2.064 5.264 1.00 93.44 91 LEU A CA 1
ATOM 678 C C . LEU A 1 91 ? -16.273 1.577 6.706 1.00 93.44 91 LEU A C 1
ATOM 680 O O . LEU A 1 91 ? -17.306 1.848 7.312 1.00 93.44 91 LEU A O 1
ATOM 684 N N . TYR A 1 92 ? -15.266 0.924 7.293 1.00 92.81 92 TYR A N 1
ATOM 685 C CA . TYR A 1 92 ? -15.329 0.467 8.684 1.00 92.81 92 TYR A CA 1
ATOM 686 C C . TYR A 1 92 ? -15.454 1.618 9.690 1.00 92.81 92 TYR A C 1
ATOM 688 O O . TYR A 1 92 ? -16.084 1.433 10.730 1.00 92.81 92 TYR A O 1
ATOM 696 N N . ALA A 1 93 ? -14.900 2.795 9.387 1.00 91.25 93 ALA A N 1
ATOM 697 C CA . ALA A 1 93 ? -15.036 3.984 10.225 1.00 91.25 93 ALA A CA 1
ATOM 698 C C . ALA A 1 93 ? -16.389 4.696 10.041 1.00 91.25 93 ALA A C 1
ATOM 700 O O . ALA A 1 93 ? -17.007 5.114 11.017 1.00 91.25 93 ALA A O 1
ATOM 701 N N . MET A 1 94 ? -16.864 4.841 8.801 1.00 91.00 94 MET A N 1
ATOM 702 C CA . MET A 1 94 ? -18.049 5.645 8.479 1.00 91.00 94 MET A CA 1
ATOM 703 C C . MET A 1 94 ? -19.363 4.888 8.626 1.00 91.00 94 MET A C 1
ATOM 705 O O . MET A 1 94 ? -20.371 5.481 8.999 1.00 91.00 94 MET A O 1
ATOM 709 N N . PHE A 1 95 ? -19.389 3.585 8.355 1.00 88.56 95 PHE A N 1
ATOM 710 C CA . PHE A 1 95 ? -20.635 2.818 8.339 1.00 88.56 95 PHE A CA 1
ATOM 711 C C . PHE A 1 95 ? -21.391 2.828 9.684 1.00 88.56 95 PHE A C 1
ATOM 713 O O . PHE A 1 95 ? -22.610 3.030 9.668 1.00 88.56 95 PHE A O 1
ATOM 720 N N . PRO A 1 96 ? -20.729 2.700 10.856 1.00 86.94 96 PRO A N 1
ATOM 721 C CA . PRO A 1 96 ? -21.411 2.820 12.145 1.00 86.94 96 PRO A CA 1
ATOM 722 C C . PRO A 1 96 ? -21.964 4.226 12.404 1.00 86.94 96 PRO A C 1
ATOM 724 O O . PRO A 1 96 ? -23.027 4.364 13.006 1.00 86.94 96 PRO A O 1
ATOM 727 N N . ILE A 1 97 ? -21.268 5.261 11.920 1.00 87.44 97 ILE A N 1
ATOM 728 C CA . ILE A 1 97 ? -21.671 6.667 12.066 1.00 87.44 97 ILE A CA 1
ATOM 729 C C . ILE A 1 97 ? -22.907 6.951 11.208 1.00 87.44 97 ILE A C 1
ATOM 731 O O . ILE A 1 97 ? -23.869 7.541 11.687 1.00 87.44 97 ILE A O 1
ATOM 735 N N . LEU A 1 98 ? -22.910 6.483 9.958 1.00 88.56 98 LEU A N 1
ATOM 736 C CA . LEU A 1 98 ? -24.002 6.713 9.010 1.00 88.56 98 LEU A CA 1
ATOM 737 C C . LEU A 1 98 ? -25.284 5.961 9.379 1.00 88.56 98 LEU A C 1
ATOM 739 O O . LEU A 1 98 ? -26.381 6.457 9.149 1.00 88.56 98 LEU A O 1
ATOM 743 N N . THR A 1 99 ? -25.159 4.752 9.928 1.00 85.88 99 THR A N 1
ATOM 744 C CA . THR A 1 99 ? -26.312 3.878 10.202 1.00 85.88 99 THR A CA 1
ATOM 745 C C . THR A 1 99 ? -26.772 3.899 11.661 1.00 85.88 99 THR A C 1
ATOM 747 O O . THR A 1 99 ? -27.799 3.299 11.982 1.00 85.88 99 THR A O 1
ATOM 750 N N . GLY A 1 100 ? -26.014 4.540 12.559 1.00 84.44 100 GLY A N 1
ATOM 751 C CA . GLY A 1 100 ? -26.306 4.602 13.995 1.00 84.44 100 GLY A CA 1
ATOM 752 C C . GLY A 1 100 ? -26.272 3.245 14.711 1.00 84.44 100 GLY A C 1
ATOM 753 O O . GLY A 1 100 ? -26.780 3.121 15.825 1.00 84.44 100 GLY A O 1
ATOM 754 N N . ARG A 1 101 ? -25.716 2.202 14.081 1.00 78.25 101 ARG A N 1
ATOM 755 C CA . ARG A 1 101 ? -25.692 0.826 14.595 1.00 78.25 101 ARG A CA 1
ATOM 756 C C . ARG A 1 101 ? -24.317 0.195 14.402 1.00 78.25 101 ARG A C 1
ATOM 758 O O . ARG A 1 101 ? -23.657 0.380 13.383 1.00 78.25 101 ARG A O 1
ATOM 765 N N . GLN A 1 102 ? -23.894 -0.592 15.387 1.00 76.88 102 GLN A N 1
ATOM 766 C CA . GLN A 1 102 ? -22.662 -1.380 15.317 1.00 76.88 102 GLN A CA 1
ATOM 767 C C . GLN A 1 102 ? -22.935 -2.685 14.554 1.00 76.88 102 GLN A C 1
ATOM 769 O O . GLN A 1 102 ? -23.300 -3.697 15.143 1.00 76.88 102 GLN A O 1
ATOM 774 N N . TRP A 1 103 ? -22.789 -2.651 13.227 1.00 67.94 103 TRP A N 1
ATOM 775 C CA . TRP A 1 103 ? -23.015 -3.808 12.341 1.00 67.94 103 TRP A CA 1
ATOM 776 C C . TRP A 1 103 ? -21.813 -4.752 12.224 1.00 67.94 103 TRP A C 1
ATOM 778 O O . TRP A 1 103 ? -21.896 -5.801 11.587 1.00 67.94 103 TRP A O 1
ATOM 788 N N . VAL A 1 104 ? -20.669 -4.371 12.789 1.00 77.44 104 VAL A N 1
ATOM 789 C CA . VAL A 1 104 ? -19.388 -5.024 12.523 1.00 77.44 104 VAL A CA 1
ATOM 790 C C . VAL A 1 104 ? -19.020 -5.931 13.687 1.00 77.44 104 VAL A C 1
ATOM 792 O O . VAL A 1 104 ? -18.658 -5.463 14.763 1.00 77.44 104 VAL A O 1
ATOM 795 N N . SER A 1 105 ? -19.056 -7.245 13.459 1.00 87.00 105 SER A N 1
ATOM 796 C CA . SER A 1 105 ? -18.462 -8.199 14.397 1.00 87.00 105 SER A CA 1
ATOM 797 C C . SER A 1 105 ? -16.932 -8.049 14.394 1.00 87.00 105 SER A C 1
ATOM 799 O O . SER A 1 105 ? -16.320 -8.177 13.325 1.00 87.00 105 SER A O 1
ATOM 801 N N . PRO A 1 106 ? -16.284 -7.836 15.559 1.00 86.50 106 PRO A N 1
ATOM 802 C CA . PRO A 1 106 ? -14.830 -7.698 15.639 1.00 86.50 106 PRO A CA 1
ATOM 803 C C . PRO A 1 106 ? -14.076 -8.909 15.085 1.00 86.50 106 PRO A C 1
ATOM 805 O O . PRO A 1 106 ? -13.023 -8.750 14.470 1.00 86.50 106 PRO A O 1
ATOM 808 N N . LEU A 1 107 ? -14.622 -10.116 15.269 1.00 90.81 107 LEU A N 1
ATOM 809 C CA . LEU A 1 107 ? -14.014 -11.349 14.774 1.00 90.81 107 LEU A CA 1
ATOM 810 C C . LEU A 1 107 ? -14.031 -11.399 13.242 1.00 90.81 107 LEU A C 1
ATOM 812 O O . LEU A 1 107 ? -12.986 -11.597 12.626 1.00 90.81 107 LEU A O 1
ATOM 816 N N . LEU A 1 108 ? -15.194 -11.169 12.624 1.00 92.31 108 LEU A N 1
ATOM 817 C CA . LEU A 1 108 ? -15.319 -11.211 11.164 1.00 92.31 108 LEU A CA 1
ATOM 818 C C . LEU A 1 108 ? -14.492 -10.108 10.499 1.00 92.31 108 LEU A C 1
ATOM 820 O O . LEU A 1 108 ? -13.878 -10.344 9.463 1.00 92.31 108 LEU A O 1
ATOM 824 N N . ALA A 1 109 ? -14.423 -8.924 11.108 1.00 92.56 109 ALA A N 1
ATOM 825 C CA . ALA A 1 109 ? -13.623 -7.831 10.575 1.00 92.56 109 ALA A CA 1
ATOM 826 C C . ALA A 1 109 ? -12.116 -8.139 10.601 1.00 92.56 109 ALA A C 1
ATOM 828 O O . ALA A 1 109 ? -11.405 -7.811 9.654 1.00 92.56 109 ALA A O 1
ATOM 829 N N . ARG A 1 110 ? -11.631 -8.826 11.646 1.00 93.56 110 ARG A N 1
ATOM 830 C CA . ARG A 1 110 ? -10.238 -9.299 11.719 1.00 93.56 110 ARG A CA 1
ATOM 831 C C . ARG A 1 110 ? -9.943 -10.399 10.702 1.00 93.56 110 ARG A C 1
ATOM 833 O O . ARG A 1 110 ? -8.866 -10.387 10.118 1.00 93.56 110 ARG A O 1
ATOM 840 N N . ILE A 1 111 ? -10.886 -11.311 10.464 1.00 95.88 111 ILE A N 1
ATOM 841 C CA . ILE A 1 111 ? -10.751 -12.342 9.423 1.00 95.88 111 ILE A CA 1
ATOM 842 C C . ILE A 1 111 ? -10.689 -11.691 8.039 1.00 95.88 111 ILE A C 1
ATOM 844 O O . ILE A 1 111 ? -9.787 -11.998 7.266 1.00 95.88 111 ILE A O 1
ATOM 848 N N . HIS A 1 112 ? -11.593 -10.751 7.747 1.00 95.75 112 HIS A N 1
ATOM 849 C CA . HIS A 1 112 ? -11.569 -10.000 6.492 1.00 95.75 112 HIS A CA 1
ATOM 850 C C . HIS A 1 112 ? -10.234 -9.266 6.311 1.00 95.75 112 HIS A C 1
ATOM 852 O O . HIS A 1 112 ? -9.615 -9.381 5.257 1.00 95.75 112 HIS A O 1
ATOM 858 N N . PHE A 1 113 ? -9.745 -8.583 7.351 1.00 96.50 113 PHE A N 1
ATOM 859 C CA . PHE A 1 113 ? -8.422 -7.963 7.329 1.00 96.50 113 PHE A CA 1
ATOM 860 C C . PHE A 1 113 ? -7.308 -8.968 7.026 1.00 96.50 113 PHE A C 1
ATOM 862 O O . PHE A 1 113 ? -6.512 -8.727 6.124 1.00 96.50 113 PHE A O 1
ATOM 869 N N . ALA A 1 114 ? -7.257 -10.095 7.741 1.00 96.56 114 ALA A N 1
ATOM 870 C CA . ALA A 1 114 ? -6.203 -11.090 7.575 1.00 96.56 114 ALA A CA 1
ATOM 871 C C . ALA A 1 114 ? -6.187 -11.680 6.158 1.00 96.56 114 ALA A C 1
ATOM 873 O O . ALA A 1 114 ? -5.125 -11.766 5.545 1.00 96.56 114 ALA A O 1
ATOM 874 N N . LEU A 1 115 ? -7.359 -12.028 5.616 1.00 96.94 115 LEU A N 1
ATOM 875 C CA . LEU A 1 115 ? -7.487 -12.550 4.254 1.00 96.94 115 LEU A CA 1
ATOM 876 C C . LEU A 1 115 ? -7.055 -11.516 3.210 1.00 96.94 115 LEU A C 1
ATOM 878 O O . LEU A 1 115 ? -6.298 -11.853 2.302 1.00 96.94 115 LEU A O 1
ATOM 882 N N . THR A 1 116 ? -7.480 -10.260 3.360 1.00 96.44 116 THR A N 1
ATOM 883 C CA . THR A 1 116 ? -7.111 -9.184 2.431 1.00 96.44 116 THR A CA 1
ATOM 884 C C . THR A 1 116 ? -5.623 -8.850 2.510 1.00 96.44 116 THR A C 1
ATOM 886 O O . THR A 1 116 ? -4.979 -8.697 1.476 1.00 96.44 116 THR A O 1
ATOM 889 N N . ALA A 1 117 ? -5.056 -8.771 3.716 1.00 96.44 117 ALA A N 1
ATOM 890 C CA . ALA A 1 117 ? -3.644 -8.468 3.917 1.00 96.44 117 ALA A CA 1
ATOM 891 C C . ALA A 1 117 ? -2.751 -9.587 3.370 1.00 96.44 117 ALA A C 1
ATOM 893 O O . ALA A 1 117 ? -1.874 -9.321 2.552 1.00 96.44 117 ALA A O 1
ATOM 894 N N . ILE A 1 118 ? -2.998 -10.837 3.775 1.00 97.25 118 ILE A N 1
ATOM 895 C CA . ILE A 1 118 ? -2.199 -11.983 3.328 1.00 97.25 118 ILE A CA 1
ATOM 896 C C . ILE A 1 118 ? -2.378 -12.180 1.823 1.00 97.25 118 ILE A C 1
ATOM 898 O O . ILE A 1 118 ? -1.394 -12.171 1.092 1.00 97.25 118 ILE A O 1
ATOM 902 N N . GLY A 1 119 ? -3.617 -12.278 1.336 1.00 96.56 119 GLY A N 1
ATOM 903 C CA . GLY A 1 119 ? -3.889 -12.500 -0.085 1.00 96.56 119 GLY A CA 1
ATOM 904 C C . GLY A 1 119 ? -3.344 -11.382 -0.974 1.00 96.56 119 GLY A C 1
ATOM 905 O O . GLY A 1 119 ? -2.694 -11.657 -1.981 1.00 96.56 119 GLY A O 1
ATOM 906 N N . GLY A 1 120 ? -3.548 -10.122 -0.580 1.00 96.00 120 GLY A N 1
ATOM 907 C CA . GLY A 1 120 ? -3.054 -8.966 -1.323 1.00 96.00 120 GLY A CA 1
ATOM 908 C C . GLY A 1 120 ? -1.528 -8.916 -1.387 1.00 96.00 120 GLY A C 1
ATOM 909 O O . GLY A 1 120 ? -0.971 -8.744 -2.469 1.00 96.00 120 GLY A O 1
ATOM 910 N N . VAL A 1 121 ? -0.842 -9.115 -0.255 1.00 96.31 121 VAL A N 1
ATOM 911 C CA . VAL A 1 121 ? 0.629 -9.121 -0.210 1.00 96.31 121 VAL A CA 1
ATOM 912 C C . VAL A 1 121 ? 1.185 -10.291 -1.014 1.00 96.31 121 VAL A C 1
ATOM 914 O O . VAL A 1 121 ? 2.085 -10.094 -1.827 1.00 96.31 121 VAL A O 1
ATOM 917 N N . THR A 1 122 ? 0.630 -11.494 -0.853 1.00 96.81 122 THR A N 1
ATOM 918 C CA . THR A 1 122 ? 1.080 -12.676 -1.596 1.00 96.81 122 THR A CA 1
ATOM 919 C C . THR A 1 122 ? 0.937 -12.483 -3.105 1.00 96.81 122 THR A C 1
ATOM 921 O O . THR A 1 122 ? 1.882 -12.772 -3.832 1.00 96.81 122 THR A O 1
ATOM 924 N N . ILE A 1 123 ? -0.189 -11.949 -3.589 1.00 95.12 123 ILE A N 1
ATOM 925 C CA . ILE A 1 123 ? -0.391 -11.699 -5.026 1.00 95.12 123 ILE A CA 1
ATOM 926 C C . ILE A 1 123 ? 0.619 -10.679 -5.561 1.00 95.12 123 ILE A C 1
ATOM 928 O O . ILE A 1 123 ? 1.217 -10.909 -6.612 1.00 95.12 123 ILE A O 1
ATOM 932 N N . VAL A 1 124 ? 0.840 -9.575 -4.841 1.00 95.56 124 VAL A N 1
ATOM 933 C CA . VAL A 1 124 ? 1.799 -8.539 -5.256 1.00 95.56 124 VAL A CA 1
ATOM 934 C C . VAL A 1 124 ? 3.213 -9.111 -5.349 1.00 95.56 124 VAL A C 1
ATOM 936 O O . VAL A 1 124 ? 3.882 -8.902 -6.358 1.00 95.56 124 VAL A O 1
ATOM 939 N N . LEU A 1 125 ? 3.645 -9.878 -4.345 1.00 95.19 125 LEU A N 1
ATOM 940 C CA . LEU A 1 125 ? 4.968 -10.507 -4.338 1.00 95.19 125 LEU A CA 1
ATOM 941 C C . LEU A 1 125 ? 5.123 -11.552 -5.450 1.00 95.19 125 LEU A C 1
ATOM 943 O O . LEU A 1 125 ? 6.164 -11.607 -6.098 1.00 95.19 125 LEU A O 1
ATOM 947 N N . MET A 1 126 ? 4.090 -12.355 -5.709 1.00 95.12 126 MET A N 1
ATOM 948 C CA . MET A 1 126 ? 4.101 -13.336 -6.800 1.00 95.12 126 MET A CA 1
ATOM 949 C C . MET A 1 126 ? 4.228 -12.660 -8.169 1.00 95.12 126 MET A C 1
ATOM 951 O O . MET A 1 126 ? 5.034 -13.088 -8.994 1.00 95.12 126 MET A O 1
ATOM 955 N N . PHE A 1 127 ? 3.475 -11.584 -8.414 1.00 95.44 127 PHE A N 1
ATOM 956 C CA . PHE A 1 127 ? 3.595 -10.817 -9.657 1.00 95.44 127 PHE A CA 1
ATOM 957 C C . PHE A 1 127 ? 4.966 -10.170 -9.813 1.00 95.44 127 PHE A C 1
ATOM 959 O O . PHE A 1 127 ? 5.494 -10.143 -10.922 1.00 95.44 127 PHE A O 1
ATOM 966 N N . ASP A 1 128 ? 5.552 -9.691 -8.718 1.00 94.44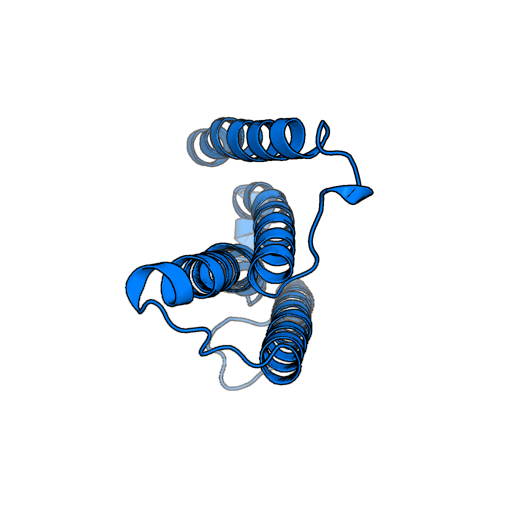 128 ASP A N 1
ATOM 967 C CA . ASP A 1 128 ? 6.874 -9.076 -8.731 1.00 94.44 128 ASP A CA 1
ATOM 968 C C . ASP A 1 128 ? 7.958 -10.082 -9.134 1.00 94.44 128 ASP A C 1
ATOM 970 O O . ASP A 1 128 ? 8.734 -9.838 -10.060 1.00 94.44 128 ASP A O 1
ATOM 974 N N . GLN A 1 129 ? 7.942 -11.261 -8.508 1.00 94.50 129 GLN A N 1
ATOM 975 C CA . GLN A 1 129 ? 8.882 -12.344 -8.793 1.00 94.50 129 GLN A CA 1
ATOM 976 C C . GLN A 1 129 ? 8.742 -12.854 -10.229 1.00 94.50 129 GLN A C 1
ATOM 978 O O . GLN A 1 129 ? 9.716 -12.870 -10.977 1.00 94.50 129 GLN A O 1
ATOM 983 N N . LEU A 1 130 ? 7.529 -13.226 -10.647 1.00 94.00 130 LEU A N 1
ATOM 984 C CA . LEU A 1 130 ? 7.285 -13.732 -12.002 1.00 94.00 130 LEU A CA 1
ATOM 985 C C . LEU A 1 130 ? 7.563 -12.664 -13.068 1.00 94.00 130 LEU A C 1
ATOM 987 O O . LEU A 1 130 ? 8.095 -12.960 -14.136 1.00 94.00 130 LEU A O 1
ATOM 991 N N . GLY A 1 131 ? 7.234 -11.408 -12.773 1.00 93.06 131 GLY A N 1
ATOM 992 C CA . GLY A 1 131 ? 7.496 -10.272 -13.645 1.00 93.06 131 GLY A CA 1
ATOM 993 C C . GLY A 1 131 ? 8.978 -9.989 -13.836 1.00 93.06 131 GLY A C 1
ATOM 994 O O . GLY A 1 131 ? 9.399 -9.700 -14.955 1.00 93.06 131 GLY A O 1
ATOM 995 N N . SER A 1 132 ? 9.760 -10.124 -12.765 1.00 91.50 132 SER A N 1
ATOM 996 C CA . SER A 1 132 ? 11.222 -10.002 -12.789 1.00 91.50 132 SER A CA 1
ATOM 997 C C . SER A 1 132 ? 11.888 -11.149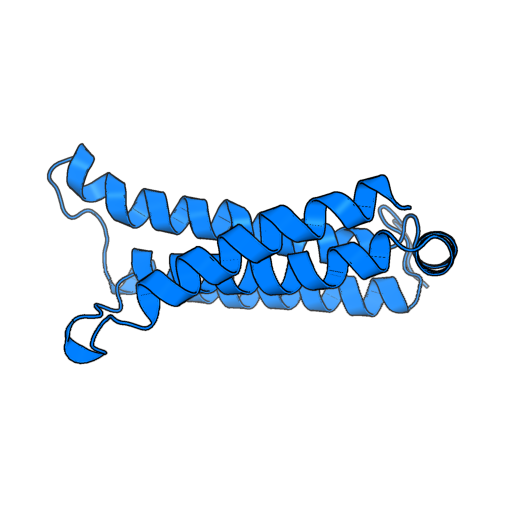 -13.554 1.00 91.50 132 SER A C 1
ATOM 999 O O . SER A 1 132 ? 12.958 -10.967 -14.126 1.00 91.50 132 SER A O 1
ATOM 1001 N N . LEU A 1 133 ? 11.236 -12.315 -13.620 1.00 92.56 133 LEU A N 1
ATOM 1002 C CA . LEU A 1 133 ? 11.645 -13.448 -14.456 1.00 92.56 133 LEU A CA 1
ATOM 1003 C C . LEU A 1 133 ? 11.212 -13.311 -15.930 1.00 92.56 133 LEU A C 1
ATOM 1005 O O . LEU A 1 133 ? 11.526 -14.178 -16.740 1.00 92.56 133 LEU A O 1
ATOM 1009 N N . GLY A 1 134 ? 10.504 -12.236 -16.296 1.00 90.31 134 GLY A N 1
ATOM 1010 C CA . GLY A 1 134 ? 10.106 -11.954 -17.678 1.00 90.31 134 GLY A CA 1
ATOM 1011 C C . GLY A 1 134 ? 8.747 -12.523 -18.092 1.00 90.31 134 GLY A C 1
ATOM 1012 O O . GLY A 1 134 ? 8.410 -12.487 -19.276 1.00 90.31 134 GLY A O 1
ATOM 1013 N N . VAL A 1 135 ? 7.931 -13.015 -17.152 1.00 94.00 135 VAL A N 1
ATOM 1014 C CA . VAL A 1 135 ? 6.572 -13.474 -17.472 1.00 94.00 135 VAL A CA 1
ATOM 1015 C C . VAL A 1 135 ? 5.723 -12.297 -17.952 1.00 94.00 135 VAL A C 1
ATOM 1017 O O . VAL A 1 135 ? 5.549 -11.295 -17.251 1.00 94.00 135 VAL A O 1
ATOM 1020 N N . LEU A 1 136 ? 5.168 -12.432 -19.156 1.00 93.38 136 LEU A N 1
ATOM 1021 C CA . LEU A 1 136 ? 4.350 -11.404 -19.788 1.00 93.38 136 LEU A CA 1
ATOM 1022 C C . LEU A 1 136 ? 2.923 -11.397 -19.238 1.00 93.38 136 LEU A C 1
ATOM 1024 O O . LEU A 1 136 ? 2.316 -12.436 -18.972 1.00 93.38 136 LEU A O 1
ATOM 1028 N N . ARG A 1 137 ? 2.342 -10.201 -19.119 1.00 92.19 137 ARG A N 1
ATOM 1029 C CA . ARG A 1 137 ? 0.925 -10.063 -18.773 1.00 92.19 137 ARG A CA 1
ATOM 1030 C C . ARG A 1 137 ? 0.058 -10.612 -19.907 1.00 92.19 137 ARG A C 1
ATOM 1032 O O . ARG A 1 137 ? 0.368 -10.415 -21.079 1.00 92.19 137 ARG A O 1
ATOM 1039 N N . ARG A 1 138 ? -1.082 -11.214 -19.551 1.00 90.00 138 ARG A N 1
ATOM 1040 C CA . ARG A 1 138 ? -2.070 -11.771 -20.501 1.00 90.00 138 ARG A CA 1
ATOM 1041 C C . ARG A 1 138 ? -1.536 -12.933 -21.359 1.00 90.00 138 ARG A C 1
ATOM 1043 O O . ARG A 1 138 ? -2.123 -13.234 -22.394 1.00 90.00 138 ARG A O 1
ATOM 1050 N N . ALA A 1 139 ? -0.457 -13.589 -20.935 1.00 86.31 139 ALA A N 1
ATOM 1051 C CA . ALA A 1 139 ? -0.003 -14.831 -21.544 1.00 86.31 139 ALA A CA 1
ATOM 1052 C C . ALA A 1 139 ? -0.888 -16.001 -21.085 1.00 86.31 139 ALA A C 1
ATOM 1054 O O . ALA A 1 139 ? -1.164 -16.147 -19.896 1.00 86.31 139 ALA A O 1
ATOM 1055 N N . VAL A 1 140 ? -1.339 -16.822 -22.035 1.00 82.81 140 VAL A N 1
ATOM 1056 C CA . VAL A 1 140 ? -2.099 -18.056 -21.750 1.00 82.81 140 VAL A CA 1
ATOM 1057 C C . VAL A 1 140 ? -1.155 -19.212 -21.419 1.00 82.81 140 VAL A C 1
ATOM 1059 O O . VAL A 1 140 ? -1.487 -20.073 -20.612 1.00 82.81 140 VAL A O 1
ATOM 1062 N N . ILE A 1 141 ? 0.027 -19.212 -22.036 1.00 81.38 141 ILE A N 1
ATOM 1063 C CA . ILE A 1 141 ? 1.071 -20.214 -21.844 1.00 81.38 141 ILE A CA 1
ATOM 1064 C C . ILE A 1 141 ? 2.284 -19.486 -21.275 1.00 81.38 141 ILE A C 1
ATOM 1066 O O . ILE A 1 141 ? 2.744 -18.496 -21.848 1.00 81.38 141 ILE A O 1
ATOM 1070 N N . VAL A 1 142 ? 2.760 -19.968 -20.135 1.00 80.69 142 VAL A N 1
ATOM 1071 C CA . VAL A 1 142 ? 3.981 -19.519 -19.463 1.00 80.69 142 VAL A CA 1
ATOM 1072 C C . VAL A 1 142 ? 5.058 -20.596 -19.635 1.00 80.69 142 VAL A C 1
ATOM 1074 O O . VAL A 1 142 ? 4.690 -21.772 -19.669 1.00 80.69 142 VAL A O 1
ATOM 1077 N N . PRO A 1 143 ? 6.336 -20.209 -19.821 1.00 68.88 143 PRO A N 1
ATOM 1078 C CA . PRO A 1 143 ? 7.447 -21.152 -19.948 1.00 68.88 143 PRO A CA 1
ATOM 1079 C C . PRO A 1 143 ? 7.679 -21.970 -18.673 1.00 68.88 143 PRO A C 1
ATOM 1081 O O . PRO A 1 143 ? 7.317 -21.483 -17.576 1.00 68.88 143 PRO A O 1
#

InterPro domains:
  IPR000883 Cytochrome c oxidase subunit I [PF00115] (1-140)
  IPR000883 Cytochrome c oxidase subunit I [PTHR10422] (1-140)
  IPR023616 Cytochrome c oxidase-like, subunit I domain [PS50855] (1-143)
  IPR036927 Cytochrome c oxidase-like, subunit I superfamily [G3DSA:1.20.210.10] (1-143)
  IPR036927 Cytochrome c oxidase-like, subunit I superfamily [SSF81442] (1-143)

pLDDT: mean 91.09, std 5.65, range [67.94, 97.25]

Radius of gyration: 17.79 Å; chains: 1; bounding box: 42×37×47 Å

Organism: NCBI:txid410659

Sequence (143 aa):
MALSFAVVVPSAITVFSLWMTLKGVPARQWEWNAASLFAVLSFGGVIFGGLSGPVVATVPWDVSTHNSLFILSHFHAIVILGIVAGGFAFLYAMFPILTGRQWVSPLLARIHFALTAIGGVTIVLMFDQLGSLGVLRRAVIVP

Foldseek 3Di:
DVVQVVVLVVLVVVLVVVVVVVVPDDPVNDDPFLLVLLVVQQSVLSVVLSVCSVQCVDPVNCVQLPQALLVVLSVLSCVQRHVVSNVRSCCQVCVCVVVVDDPDDRVVSVVVSVCSSVVSVVSSVVSNVRSVVPHGPPDPDDD